Protein AF-A0A2V1DWA3-F1 (afdb_monomer_lite)

Foldseek 3Di:
DVVVVVVVVVVVVVVVVVVVVVVVVVCCVPPVLLVQVLVDDPVCSVVSVVVVVVVVVVCVVCVPVVLVVLLLVQLVVLLVLQPDPVVSVCCHDPNVVVPPPDVVLVPDDDPNNVSNVVSNVRSVVSSVVVVVVVVVVVVVVVVVDDDDPGRPDDPCPPDDDPPPPPPPPDPDD

InterPro domains:
  IPR036259 MFS transporter superfamily [SSF103473] (8-150)

Structure (mmCIF, N/CA/C/O backbone):
data_AF-A0A2V1DWA3-F1
#
_entry.id   AF-A0A2V1DWA3-F1
#
loop_
_atom_site.group_PDB
_atom_site.id
_atom_site.type_symbol
_atom_site.label_atom_id
_atom_site.label_alt_id
_atom_site.label_comp_id
_atom_site.label_asym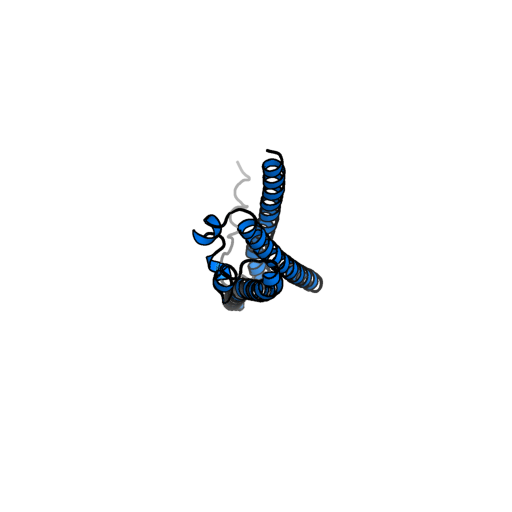_id
_atom_site.label_entity_id
_atom_site.label_seq_id
_atom_site.pdbx_PDB_ins_code
_atom_site.Cartn_x
_atom_site.Cartn_y
_atom_site.Cartn_z
_atom_site.occupancy
_atom_site.B_iso_or_equiv
_atom_site.auth_seq_id
_atom_site.auth_comp_id
_atom_site.auth_asym_id
_atom_site.auth_atom_id
_atom_site.pdbx_PDB_model_num
ATOM 1 N N . MET A 1 1 ? 13.046 21.096 -19.576 1.00 38.28 1 MET A N 1
ATOM 2 C CA . MET A 1 1 ? 12.394 22.026 -18.620 1.00 38.28 1 MET A CA 1
ATOM 3 C C . MET A 1 1 ? 10.897 21.744 -18.456 1.00 38.28 1 MET A C 1
ATOM 5 O O . MET A 1 1 ? 10.443 21.682 -17.324 1.00 38.28 1 MET A O 1
ATOM 9 N N . LEU A 1 2 ? 10.149 21.479 -19.537 1.00 31.80 2 LEU A N 1
ATOM 10 C CA . LEU A 1 2 ? 8.705 21.185 -19.482 1.00 31.80 2 LEU A CA 1
ATOM 11 C C . LEU A 1 2 ? 8.350 19.843 -18.807 1.00 31.80 2 LEU A C 1
ATOM 13 O O . LEU A 1 2 ? 7.407 19.799 -18.026 1.00 31.80 2 LEU A O 1
ATOM 17 N N . ALA A 1 3 ? 9.151 18.786 -18.996 1.00 37.31 3 ALA A N 1
ATOM 18 C CA . ALA A 1 3 ? 8.933 17.496 -18.324 1.00 37.31 3 ALA A CA 1
ATOM 19 C C . ALA A 1 3 ? 8.957 17.608 -16.784 1.00 37.31 3 ALA A C 1
ATOM 21 O O . ALA A 1 3 ? 8.073 17.086 -16.116 1.00 37.31 3 ALA A O 1
ATOM 22 N N . ARG A 1 4 ? 9.884 18.401 -16.217 1.00 44.19 4 ARG A N 1
ATOM 23 C CA . ARG A 1 4 ? 9.946 18.658 -14.762 1.00 44.19 4 ARG A CA 1
ATOM 24 C C . ARG A 1 4 ? 8.705 19.376 -14.222 1.00 44.19 4 ARG A C 1
ATOM 26 O O . ARG A 1 4 ? 8.357 19.199 -13.058 1.00 44.19 4 ARG A O 1
ATOM 33 N N . LEU A 1 5 ? 8.037 20.178 -15.051 1.00 45.91 5 LEU A N 1
ATOM 34 C CA . LEU A 1 5 ? 6.851 20.939 -14.657 1.00 45.91 5 LEU A CA 1
ATOM 35 C C . LEU A 1 5 ? 5.613 20.034 -14.550 1.00 45.91 5 LEU A C 1
ATOM 37 O O . LEU A 1 5 ? 4.841 20.175 -13.603 1.00 45.91 5 LEU A O 1
ATOM 41 N N . PHE A 1 6 ? 5.470 19.052 -15.447 1.00 50.47 6 PHE A N 1
ATOM 42 C CA . PHE A 1 6 ? 4.421 18.028 -15.361 1.00 50.47 6 PHE A CA 1
ATOM 43 C C . PHE A 1 6 ? 4.686 17.006 -14.246 1.00 50.47 6 PHE A C 1
ATOM 45 O O . PHE A 1 6 ? 3.755 16.643 -13.524 1.00 50.47 6 PHE A O 1
ATOM 52 N N . THR A 1 7 ? 5.945 16.609 -14.028 1.00 55.25 7 THR A N 1
ATOM 53 C CA . THR A 1 7 ? 6.327 15.721 -12.914 1.00 55.25 7 THR A CA 1
ATOM 54 C C . THR A 1 7 ? 5.999 16.346 -11.554 1.00 55.25 7 THR A C 1
ATOM 56 O O . THR A 1 7 ? 5.386 15.689 -10.718 1.00 55.25 7 THR A O 1
ATOM 59 N N . ASN A 1 8 ? 6.304 17.634 -11.347 1.00 59.50 8 ASN A N 1
ATOM 60 C CA . ASN A 1 8 ? 6.001 18.319 -10.083 1.00 59.50 8 ASN A CA 1
ATOM 61 C C . ASN A 1 8 ? 4.500 18.548 -9.855 1.00 59.50 8 ASN A C 1
ATOM 63 O O . ASN A 1 8 ? 4.025 18.397 -8.732 1.00 59.50 8 ASN A O 1
ATOM 67 N N . ARG A 1 9 ? 3.734 18.884 -10.904 1.00 61.16 9 ARG A N 1
ATOM 68 C CA . ARG A 1 9 ? 2.268 19.040 -10.808 1.00 61.16 9 ARG A CA 1
ATOM 69 C C . ARG A 1 9 ? 1.597 17.729 -10.394 1.00 61.16 9 ARG A C 1
ATOM 71 O O . ARG A 1 9 ? 0.749 17.733 -9.510 1.00 61.16 9 ARG A O 1
ATOM 78 N N . THR A 1 10 ? 2.008 16.619 -11.003 1.00 66.06 10 THR A N 1
ATOM 79 C CA . THR A 1 10 ? 1.446 15.289 -10.724 1.00 66.06 10 THR A CA 1
ATOM 80 C C . THR A 1 10 ? 1.842 14.799 -9.329 1.00 66.06 10 THR A C 1
ATOM 82 O O . THR A 1 10 ? 1.002 14.278 -8.599 1.00 66.06 10 THR A O 1
ATOM 85 N N . ALA A 1 11 ? 3.089 15.047 -8.912 1.00 70.12 11 ALA A N 1
ATOM 86 C CA . ALA A 1 11 ? 3.546 14.740 -7.558 1.00 70.12 11 ALA A CA 1
ATOM 87 C C . ALA A 1 11 ? 2.759 15.523 -6.494 1.00 70.12 11 ALA A C 1
ATOM 89 O O . ALA A 1 11 ? 2.308 14.935 -5.515 1.00 70.12 11 ALA A O 1
ATOM 90 N N . ALA A 1 12 ? 2.527 16.824 -6.707 1.00 77.25 12 ALA A N 1
ATOM 91 C CA . ALA A 1 12 ? 1.756 17.658 -5.784 1.00 77.25 12 ALA A CA 1
ATOM 92 C C . ALA A 1 12 ? 0.315 17.152 -5.595 1.00 77.25 12 ALA A C 1
ATOM 94 O O . ALA A 1 12 ? -0.173 17.098 -4.469 1.00 77.25 12 ALA A O 1
ATOM 95 N N . VAL A 1 13 ? -0.349 16.724 -6.675 1.00 80.75 13 VAL A N 1
ATOM 96 C CA . VAL A 1 13 ? -1.683 16.104 -6.589 1.00 80.75 13 VAL A CA 1
ATOM 97 C C . VAL A 1 13 ? -1.628 14.809 -5.776 1.00 80.75 13 VAL A C 1
ATOM 99 O O . VAL A 1 13 ? -2.473 14.605 -4.907 1.00 80.75 13 VAL A O 1
ATOM 102 N N . GLY A 1 14 ? -0.612 13.970 -5.995 1.00 77.31 14 GLY A N 1
ATOM 103 C CA . GLY A 1 14 ? -0.399 12.752 -5.209 1.00 77.31 14 GLY A CA 1
ATOM 104 C C . GLY A 1 14 ? -0.257 13.027 -3.709 1.00 77.31 14 GLY A C 1
ATOM 105 O O . GLY A 1 14 ? -0.919 12.375 -2.905 1.00 77.31 14 GLY A O 1
ATOM 106 N N . PHE A 1 15 ? 0.533 14.035 -3.328 1.00 83.75 15 PHE A N 1
ATOM 107 C CA . PHE A 1 15 ? 0.677 14.445 -1.927 1.00 83.75 15 PHE A CA 1
ATOM 108 C C . PHE A 1 15 ? -0.641 14.928 -1.315 1.00 83.75 15 PHE A C 1
ATOM 110 O O . PHE A 1 15 ? -0.983 14.532 -0.203 1.00 83.75 15 PHE A O 1
ATOM 117 N N . LEU A 1 16 ? -1.410 15.745 -2.038 1.00 86.44 16 LEU A N 1
ATOM 118 C CA . LEU A 1 16 ? -2.708 16.215 -1.550 1.00 86.44 16 LEU A CA 1
ATOM 119 C C . LEU A 1 16 ? -3.689 15.055 -1.345 1.00 86.44 16 LEU A C 1
ATOM 121 O O . LEU A 1 16 ? -4.365 15.003 -0.321 1.00 86.44 16 LEU A O 1
ATOM 125 N N . LEU A 1 17 ? -3.731 14.092 -2.269 1.00 84.56 17 LEU A N 1
ATOM 126 C CA . LEU A 1 17 ? -4.564 12.895 -2.125 1.00 84.56 17 LEU A CA 1
ATOM 127 C C . LEU A 1 17 ? -4.162 12.058 -0.901 1.00 84.56 17 LEU A C 1
ATOM 129 O O . LEU A 1 17 ? -5.036 11.567 -0.188 1.00 84.56 17 LEU A O 1
ATOM 133 N N . GLN A 1 18 ? -2.864 11.946 -0.602 1.00 86.19 18 GLN A N 1
ATOM 134 C CA . GLN A 1 18 ? -2.387 11.248 0.598 1.00 86.19 18 GLN A CA 1
ATOM 135 C C . GLN A 1 18 ? -2.855 11.917 1.896 1.00 86.19 18 GLN A C 1
ATOM 137 O O . GLN A 1 18 ? -3.170 11.209 2.851 1.00 86.19 18 GLN A O 1
ATOM 142 N N . ILE A 1 19 ? -2.967 13.250 1.934 1.00 89.88 19 ILE A N 1
ATOM 143 C CA . ILE A 1 19 ? -3.499 13.968 3.104 1.00 89.88 19 ILE A CA 1
ATOM 144 C C . ILE A 1 19 ? -4.953 13.561 3.368 1.00 89.88 19 ILE A C 1
ATOM 146 O O . ILE A 1 19 ? -5.296 13.235 4.502 1.00 89.88 19 ILE A O 1
ATOM 150 N N . PHE A 1 20 ? -5.800 13.516 2.335 1.00 88.25 20 PHE A N 1
ATOM 151 C CA . PHE A 1 20 ? -7.194 13.081 2.494 1.00 88.25 20 PHE A CA 1
ATOM 152 C C . PHE A 1 20 ? -7.297 11.638 2.995 1.00 88.25 20 PHE A C 1
ATOM 154 O O . PHE A 1 20 ? -8.089 11.353 3.893 1.00 88.25 20 PHE A O 1
ATOM 161 N N . VAL A 1 21 ? -6.462 10.742 2.462 1.00 85.81 21 VAL A N 1
ATOM 162 C CA . VAL A 1 21 ? -6.392 9.347 2.922 1.00 85.81 21 VAL A CA 1
ATOM 163 C C . VAL A 1 21 ? -5.961 9.275 4.390 1.00 85.81 21 VAL A C 1
ATOM 165 O O . VAL A 1 21 ? -6.578 8.552 5.171 1.00 85.81 21 VAL A O 1
ATOM 168 N N . ALA A 1 22 ? -4.949 10.048 4.791 1.00 88.88 22 ALA A N 1
ATOM 169 C CA . ALA A 1 22 ? -4.459 10.079 6.167 1.00 88.88 22 ALA A CA 1
ATOM 170 C C . ALA A 1 22 ? -5.517 10.603 7.150 1.00 88.88 22 ALA A C 1
ATOM 172 O O . ALA A 1 22 ? -5.704 10.019 8.216 1.00 88.88 22 ALA A O 1
ATOM 173 N N . ILE A 1 23 ? -6.245 11.659 6.776 1.00 91.69 23 ILE A N 1
ATOM 174 C CA . ILE A 1 23 ? -7.354 12.197 7.574 1.00 91.69 23 ILE A CA 1
ATOM 175 C C . ILE A 1 23 ? -8.444 11.133 7.753 1.00 91.69 23 ILE A C 1
ATOM 177 O O . ILE A 1 23 ? -8.866 10.871 8.879 1.00 91.69 23 ILE A O 1
ATOM 181 N N . GLY A 1 24 ? -8.865 10.478 6.665 1.00 86.12 24 GLY A N 1
ATOM 182 C CA . GLY A 1 24 ? -9.870 9.413 6.721 1.00 86.12 24 GLY A CA 1
ATOM 183 C C . GLY A 1 24 ? -9.445 8.253 7.623 1.00 86.12 24 GLY A C 1
ATOM 184 O O . GLY A 1 24 ? -10.215 7.806 8.472 1.00 86.12 24 GLY A O 1
ATOM 185 N N . LEU A 1 25 ? -8.191 7.811 7.504 1.00 87.12 25 LEU A N 1
ATOM 186 C CA . LEU A 1 25 ? -7.643 6.748 8.343 1.00 87.12 25 LEU A CA 1
ATOM 187 C C . LEU A 1 25 ? -7.556 7.158 9.823 1.00 87.12 25 LEU A C 1
ATOM 189 O O . LEU A 1 25 ? -7.851 6.346 10.699 1.00 87.12 25 LEU A O 1
ATOM 193 N N . GLY A 1 26 ? -7.204 8.415 10.110 1.00 88.19 26 GLY A N 1
ATOM 194 C CA . GLY A 1 26 ? -7.167 8.958 11.470 1.00 88.19 26 GLY A CA 1
ATOM 195 C C . GLY A 1 26 ? -8.534 8.921 12.157 1.00 88.19 26 GLY A C 1
ATOM 196 O O . GLY A 1 26 ? -8.638 8.484 13.306 1.00 88.19 26 GLY A O 1
ATOM 197 N N . PHE A 1 27 ? -9.598 9.295 11.440 1.00 88.00 27 PHE A N 1
ATOM 198 C CA . PHE A 1 27 ? -10.964 9.174 11.954 1.00 88.00 27 PHE A CA 1
ATOM 199 C C . PHE A 1 27 ? -11.369 7.717 12.180 1.00 88.00 27 PHE A C 1
ATOM 201 O O . PHE A 1 27 ? -11.918 7.395 13.231 1.00 88.00 27 PHE A O 1
ATOM 208 N N . LEU A 1 28 ? -11.065 6.817 11.242 1.00 85.25 28 LEU A N 1
ATOM 209 C CA . LEU A 1 28 ? -11.412 5.400 11.385 1.00 85.25 28 LEU A CA 1
ATOM 210 C C . LEU A 1 28 ? -10.747 4.767 12.614 1.00 85.25 28 LEU A C 1
ATOM 212 O O . LEU A 1 28 ? -11.417 4.127 13.418 1.00 85.25 28 LEU A O 1
ATOM 216 N N . ILE A 1 29 ? -9.445 4.984 12.811 1.00 84.81 29 ILE A N 1
ATOM 217 C CA . ILE A 1 29 ? -8.709 4.365 13.926 1.00 84.81 29 ILE A CA 1
ATOM 218 C C . ILE A 1 29 ? -9.226 4.849 15.290 1.00 84.81 29 ILE A C 1
ATOM 220 O O . ILE A 1 29 ? -9.242 4.078 16.248 1.00 84.81 29 ILE A O 1
ATOM 224 N N . THR A 1 30 ? -9.649 6.110 15.387 1.00 87.25 30 THR A N 1
ATOM 225 C CA . THR A 1 30 ? -10.056 6.725 16.661 1.00 87.25 30 THR A CA 1
ATOM 226 C C . THR A 1 30 ? -11.518 6.478 17.025 1.00 87.25 30 THR A C 1
ATOM 228 O O . THR A 1 30 ? -11.850 6.468 18.207 1.00 87.25 30 THR A O 1
ATOM 231 N N . THR A 1 31 ? -12.394 6.253 16.045 1.00 87.75 31 THR A N 1
ATOM 232 C CA . THR A 1 31 ? -13.849 6.165 16.273 1.00 87.75 31 THR A CA 1
ATOM 233 C C . THR A 1 31 ? -14.374 4.740 16.414 1.00 87.75 31 THR A C 1
ATOM 235 O O . THR A 1 31 ? -15.354 4.527 17.126 1.00 87.75 31 THR A O 1
ATOM 238 N N . VAL A 1 32 ? -13.722 3.752 15.792 1.00 87.00 32 VAL A N 1
ATOM 239 C CA . VAL A 1 32 ? -14.240 2.374 15.717 1.00 87.00 32 VAL A CA 1
ATOM 240 C C . VAL A 1 32 ? -14.315 1.707 17.089 1.00 87.00 32 VAL A C 1
ATOM 242 O O . VAL A 1 32 ? -15.342 1.124 17.429 1.00 87.00 32 VAL A O 1
ATOM 245 N N . LEU A 1 33 ? -13.260 1.806 17.902 1.00 88.12 33 LEU A N 1
ATOM 246 C CA . LEU A 1 33 ? -13.246 1.144 19.208 1.00 88.12 33 LEU A CA 1
ATOM 247 C C . LEU A 1 33 ? -14.296 1.729 20.177 1.00 88.12 33 LEU A C 1
ATOM 249 O O . LEU A 1 33 ? -15.079 0.939 20.709 1.00 88.12 33 LEU A O 1
ATOM 253 N N . PRO A 1 34 ? -14.401 3.063 20.360 1.00 85.94 34 PRO A N 1
ATOM 254 C CA . PRO A 1 34 ? -15.480 3.650 21.155 1.00 85.94 34 PRO A CA 1
ATOM 255 C C . PRO A 1 34 ? -16.878 3.303 20.629 1.00 85.94 34 PRO A C 1
ATOM 257 O O . PRO A 1 34 ? -17.780 3.042 21.421 1.00 85.94 34 PRO A O 1
ATOM 260 N N . ALA A 1 35 ? -17.065 3.256 19.305 1.00 84.75 35 ALA A N 1
ATOM 261 C CA . ALA A 1 35 ? -18.347 2.884 18.711 1.00 84.75 35 ALA A CA 1
ATOM 262 C C . ALA A 1 35 ? -18.745 1.445 19.076 1.00 84.75 35 ALA A C 1
ATOM 264 O O . ALA A 1 35 ? -19.860 1.227 19.551 1.00 84.75 35 ALA A O 1
ATOM 265 N N . ILE A 1 36 ? -17.819 0.486 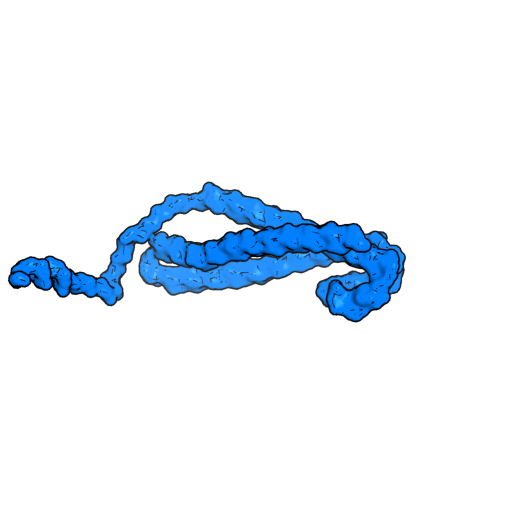18.945 1.00 85.56 36 ILE A N 1
ATOM 266 C CA . ILE A 1 36 ? -18.034 -0.911 19.351 1.00 85.56 36 ILE A CA 1
ATOM 267 C C . ILE A 1 36 ? -18.379 -0.976 20.844 1.00 85.56 36 ILE A C 1
ATOM 269 O O . ILE A 1 36 ? -19.414 -1.528 21.218 1.00 85.56 36 ILE A O 1
ATOM 273 N N . GLN A 1 37 ? -17.550 -0.360 21.690 1.00 86.88 37 GLN A N 1
ATOM 274 C CA . GLN A 1 37 ? -17.699 -0.391 23.148 1.00 86.88 37 GLN A CA 1
ATOM 275 C C . GLN A 1 37 ? -19.000 0.257 23.631 1.00 86.88 37 GLN A C 1
ATOM 277 O O . GLN A 1 37 ? -19.588 -0.226 24.592 1.00 86.88 37 GLN A O 1
ATOM 282 N N . SER A 1 38 ? -19.507 1.283 22.937 1.00 84.62 38 SER A N 1
ATOM 283 C CA . SER A 1 38 ? -20.774 1.938 23.297 1.00 84.62 38 SER A CA 1
ATOM 284 C C . SER A 1 38 ? -21.989 1.004 23.246 1.00 84.62 38 SER A C 1
ATOM 286 O O . SER A 1 38 ? -22.981 1.235 23.935 1.00 84.62 38 SER A O 1
ATOM 288 N N . SER A 1 39 ? -21.914 -0.060 22.442 1.00 81.25 39 SER A N 1
ATOM 289 C CA . SER A 1 39 ? -23.000 -1.026 22.249 1.00 81.25 39 SER A CA 1
ATOM 290 C C . SER A 1 39 ? -22.914 -2.253 23.165 1.00 81.25 39 SER A C 1
ATOM 292 O O . SER A 1 39 ? -23.808 -3.098 23.135 1.00 81.25 39 SER A O 1
ATOM 294 N N . LEU A 1 40 ? -21.862 -2.354 23.983 1.00 81.62 40 LEU A N 1
ATOM 295 C CA . LEU A 1 40 ? -21.551 -3.524 24.806 1.00 81.62 40 LEU A CA 1
ATOM 296 C C . LEU A 1 40 ? -21.694 -3.221 26.312 1.00 81.62 40 LEU A C 1
ATOM 298 O O . LEU A 1 40 ? -21.627 -2.062 26.729 1.00 81.62 40 LEU A O 1
ATOM 302 N N . PRO A 1 41 ? -21.911 -4.244 27.157 1.00 82.94 41 PRO A N 1
ATOM 303 C CA . PRO A 1 41 ? -21.762 -4.125 28.607 1.00 82.94 41 PRO A CA 1
ATOM 304 C C . PRO A 1 41 ? -20.305 -3.853 29.014 1.00 82.94 41 PRO A C 1
ATOM 306 O O . PRO A 1 41 ? -19.372 -4.238 28.310 1.00 82.94 41 PRO A O 1
ATOM 309 N N . GLU A 1 42 ? -20.098 -3.254 30.192 1.00 82.31 42 GLU A N 1
ATOM 310 C CA . GLU A 1 42 ? -18.752 -2.950 30.710 1.00 82.31 42 GLU A CA 1
ATOM 311 C C . GLU A 1 42 ? -17.889 -4.210 30.914 1.00 82.31 42 GLU A C 1
ATOM 313 O O . GLU A 1 42 ? -16.672 -4.163 30.724 1.00 82.31 42 GLU A O 1
ATOM 318 N N . SER A 1 43 ? -18.515 -5.363 31.189 1.00 86.44 43 SER A N 1
ATOM 319 C CA . SER A 1 43 ? -17.841 -6.669 31.281 1.00 86.44 43 SER A CA 1
ATOM 320 C C . SER A 1 43 ? -17.088 -7.059 30.006 1.00 86.44 43 SER A C 1
ATOM 322 O O . SER A 1 43 ? -16.092 -7.780 30.066 1.00 86.44 43 SER A O 1
ATOM 324 N N . ASP A 1 44 ? -17.530 -6.555 28.851 1.00 88.50 44 ASP A N 1
ATOM 325 C CA . ASP A 1 44 ? -17.064 -6.996 27.535 1.00 88.50 44 ASP A CA 1
ATOM 326 C C . ASP A 1 44 ? -16.061 -6.006 26.915 1.00 88.50 44 ASP A C 1
ATOM 328 O O . ASP A 1 44 ? -15.602 -6.178 25.780 1.00 88.50 44 ASP A O 1
ATOM 332 N N . VAL A 1 45 ? -15.656 -4.971 27.658 1.00 88.62 45 VAL A N 1
ATOM 333 C CA . VAL A 1 45 ? -14.695 -3.947 27.207 1.00 88.62 45 VAL A CA 1
ATOM 334 C C . VAL A 1 45 ? -13.321 -4.555 26.908 1.00 88.62 45 VAL A C 1
ATOM 336 O O . VAL A 1 45 ? -12.703 -4.236 25.887 1.00 88.62 45 VAL A O 1
ATOM 339 N N . ALA A 1 46 ? -12.843 -5.474 27.751 1.00 90.56 46 ALA A N 1
ATOM 340 C CA . ALA A 1 46 ? -11.557 -6.142 27.537 1.00 90.56 46 ALA A CA 1
ATOM 341 C C . ALA A 1 46 ? -11.589 -7.047 26.292 1.00 90.56 46 ALA A C 1
ATOM 343 O O . ALA A 1 46 ? -10.678 -7.008 25.460 1.00 90.56 46 ALA A O 1
ATOM 344 N N . PHE A 1 47 ? -12.670 -7.815 26.127 1.00 91.56 47 PHE A N 1
ATOM 345 C CA . PHE A 1 47 ? -12.854 -8.712 24.988 1.00 91.56 47 PHE A CA 1
ATOM 346 C C . PHE A 1 47 ? -12.989 -7.944 23.665 1.00 91.56 47 PHE A C 1
ATOM 348 O O . PHE A 1 47 ? -12.359 -8.297 22.663 1.00 91.56 47 PHE A O 1
ATOM 355 N N . SER A 1 48 ? -13.762 -6.857 23.664 1.00 90.69 48 SER A N 1
ATOM 356 C CA . SER A 1 48 ? -13.969 -6.005 22.487 1.00 90.69 48 SER A CA 1
ATOM 357 C C . SER A 1 48 ? -12.691 -5.279 22.067 1.00 90.69 48 SER A C 1
ATOM 359 O O . SER A 1 48 ? -12.357 -5.259 20.881 1.00 90.69 48 SER A O 1
ATOM 361 N N . THR A 1 49 ? -11.903 -4.794 23.031 1.00 92.06 49 THR A N 1
ATOM 362 C CA . THR A 1 49 ? -10.571 -4.223 22.773 1.00 92.06 49 THR A CA 1
ATOM 363 C C . THR A 1 49 ? -9.625 -5.253 22.161 1.00 92.06 49 THR A C 1
ATOM 365 O O . THR A 1 49 ? -8.976 -4.972 21.150 1.00 92.06 49 THR A O 1
ATOM 368 N N . GLY A 1 50 ? -9.561 -6.457 22.739 1.00 94.06 50 GLY A N 1
ATOM 369 C CA . GLY A 1 50 ? -8.720 -7.544 22.233 1.00 94.06 50 GLY A CA 1
ATOM 370 C C . GLY A 1 50 ? -9.101 -7.961 20.812 1.00 94.06 50 GLY A C 1
ATOM 371 O O . GLY A 1 50 ? -8.238 -8.059 19.938 1.00 94.06 50 GLY A O 1
ATOM 372 N N . THR A 1 51 ? -10.401 -8.114 20.551 1.00 93.25 51 THR A N 1
ATOM 373 C CA . THR A 1 51 ? -10.937 -8.455 19.224 1.00 93.25 51 THR A CA 1
ATOM 374 C C . THR A 1 51 ? -10.620 -7.370 18.198 1.00 93.25 51 THR A C 1
ATOM 376 O O . THR A 1 51 ? -10.133 -7.673 17.108 1.00 93.25 51 THR A O 1
ATOM 379 N N . HIS A 1 52 ? -10.816 -6.097 18.548 1.00 90.62 52 HIS A N 1
ATOM 380 C CA . HIS A 1 52 ? -10.462 -4.974 17.682 1.00 90.62 52 HIS A CA 1
ATOM 381 C C . HIS A 1 52 ? -8.957 -4.950 17.365 1.00 90.62 52 HIS A C 1
ATOM 383 O O . HIS A 1 52 ? -8.565 -4.803 16.206 1.00 90.62 52 HIS A O 1
ATOM 389 N N . ALA A 1 53 ? -8.095 -5.152 18.367 1.00 92.75 53 ALA A N 1
ATOM 390 C CA . ALA A 1 53 ? -6.648 -5.202 18.170 1.00 92.75 53 ALA A CA 1
ATOM 391 C C . ALA A 1 53 ? -6.217 -6.371 17.266 1.00 92.75 53 ALA A C 1
ATOM 393 O O . ALA A 1 53 ? -5.351 -6.189 16.401 1.00 92.75 53 ALA A O 1
ATOM 394 N N . PHE A 1 54 ? -6.839 -7.541 17.431 1.00 94.25 54 PHE A N 1
ATOM 395 C CA . PHE A 1 54 ? -6.624 -8.705 16.574 1.00 94.25 54 PHE A CA 1
ATOM 396 C C . PHE A 1 54 ? -7.037 -8.422 15.125 1.00 94.25 54 PHE A C 1
ATOM 398 O O . PHE A 1 54 ? -6.212 -8.565 14.222 1.00 94.25 54 PHE A O 1
ATOM 405 N N . LEU A 1 55 ? -8.269 -7.951 14.900 1.00 92.00 55 LEU A N 1
ATOM 406 C CA . LEU A 1 55 ? -8.793 -7.642 13.563 1.00 92.00 55 LEU A CA 1
ATOM 407 C C . LEU A 1 55 ? -7.953 -6.581 12.851 1.00 92.00 55 LEU A C 1
ATOM 409 O O . LEU A 1 55 ? -7.628 -6.733 11.675 1.00 92.00 55 LEU A O 1
ATOM 413 N N . ARG A 1 56 ? -7.535 -5.538 13.572 1.00 88.75 56 ARG A N 1
ATOM 414 C CA . ARG A 1 56 ? -6.632 -4.511 13.045 1.00 88.75 56 ARG A CA 1
ATOM 415 C C . ARG A 1 56 ? -5.301 -5.117 12.595 1.00 88.75 56 ARG A C 1
ATOM 417 O O . ARG A 1 56 ? -4.827 -4.816 11.503 1.00 88.75 56 ARG A O 1
ATOM 424 N N . SER A 1 57 ? -4.705 -5.981 13.416 1.00 92.69 57 SER A N 1
ATOM 425 C CA . SER A 1 57 ? -3.431 -6.642 13.096 1.00 92.69 57 SER A CA 1
ATOM 426 C C . SER A 1 57 ? -3.566 -7.574 11.890 1.00 92.69 57 SER A C 1
ATOM 428 O O . SER A 1 57 ? -2.723 -7.559 10.996 1.00 92.69 57 SER A O 1
ATOM 430 N N . TYR A 1 58 ? -4.667 -8.321 11.814 1.00 93.25 58 TYR A N 1
ATOM 431 C CA . TYR A 1 58 ? -5.004 -9.152 10.662 1.00 93.25 58 TYR A CA 1
ATOM 432 C C . TYR A 1 58 ? -5.161 -8.317 9.382 1.00 93.25 58 TYR A C 1
ATOM 434 O O . TYR A 1 58 ? -4.617 -8.671 8.336 1.00 93.25 58 TYR A O 1
ATOM 442 N N . GLY A 1 59 ? -5.826 -7.163 9.481 1.00 90.81 59 GLY A N 1
ATOM 443 C CA . GLY A 1 59 ? -5.952 -6.199 8.390 1.00 90.81 59 GLY A CA 1
ATOM 444 C C . GLY A 1 59 ? -4.601 -5.706 7.868 1.00 90.81 59 GLY A C 1
ATOM 445 O O . GLY A 1 59 ? -4.416 -5.636 6.657 1.00 90.81 59 GLY A O 1
ATOM 446 N N . PHE A 1 60 ? -3.624 -5.440 8.743 1.00 89.62 60 PHE A N 1
ATOM 447 C CA . PHE A 1 60 ? -2.273 -5.054 8.313 1.00 89.62 60 PHE A CA 1
ATOM 448 C C . PHE A 1 60 ? -1.545 -6.160 7.545 1.00 89.62 60 PHE A C 1
ATOM 450 O O . PHE A 1 60 ? -0.890 -5.869 6.544 1.00 89.62 60 PHE A O 1
ATOM 457 N N . ILE A 1 61 ? -1.680 -7.417 7.979 1.00 93.69 61 ILE A N 1
ATOM 458 C CA . ILE A 1 61 ? -1.066 -8.564 7.295 1.00 93.69 61 ILE A CA 1
ATOM 459 C C . ILE A 1 61 ? -1.575 -8.632 5.852 1.00 93.69 61 ILE A C 1
ATOM 461 O O . ILE A 1 61 ? -0.786 -8.626 4.906 1.00 93.69 61 ILE A O 1
ATOM 465 N N . TRP A 1 62 ? -2.894 -8.617 5.665 1.00 91.94 62 TRP A N 1
ATOM 466 C CA . TRP A 1 62 ? -3.484 -8.681 4.326 1.00 91.94 62 TRP A CA 1
ATOM 467 C C . TRP A 1 62 ? -3.299 -7.399 3.519 1.00 91.94 62 TRP A C 1
ATOM 469 O O . TRP A 1 62 ? -3.111 -7.470 2.304 1.00 91.94 62 TRP A O 1
ATOM 479 N N . GLY A 1 63 ? -3.262 -6.248 4.189 1.00 90.25 63 GLY A N 1
ATOM 480 C CA . GLY A 1 63 ? -2.968 -4.952 3.585 1.00 90.25 63 GLY A CA 1
ATOM 481 C C . GLY A 1 63 ? -1.579 -4.884 2.951 1.00 90.25 63 GLY A C 1
ATOM 482 O O . GLY A 1 63 ? -1.391 -4.130 2.004 1.00 90.25 63 GLY A O 1
ATOM 483 N N . PHE A 1 64 ? -0.625 -5.699 3.408 1.00 89.44 64 PHE A N 1
ATOM 484 C CA . PHE A 1 64 ? 0.670 -5.861 2.747 1.00 89.44 64 PHE A CA 1
ATOM 485 C C . PHE A 1 64 ? 0.668 -6.997 1.715 1.00 89.44 64 PHE A C 1
ATOM 487 O O . PHE A 1 64 ? 1.160 -6.824 0.598 1.00 89.44 64 PHE A O 1
ATOM 494 N N . LEU A 1 65 ? 0.109 -8.159 2.068 1.00 92.19 65 LEU A N 1
ATOM 495 C CA . LEU A 1 65 ? 0.180 -9.355 1.224 1.00 92.19 65 LEU A CA 1
ATOM 496 C C . LEU A 1 65 ? -0.575 -9.207 -0.101 1.00 92.19 65 LEU A C 1
ATOM 498 O O . LEU A 1 65 ? -0.070 -9.645 -1.133 1.00 92.19 65 LEU A O 1
ATOM 502 N N . ILE A 1 66 ? -1.757 -8.584 -0.100 1.00 92.75 66 ILE A N 1
ATOM 503 C CA . ILE A 1 66 ? -2.582 -8.452 -1.310 1.00 92.75 66 ILE A CA 1
ATOM 504 C C . ILE A 1 66 ? -1.902 -7.551 -2.354 1.00 92.75 66 ILE A C 1
ATOM 506 O O . ILE A 1 66 ? -1.716 -8.015 -3.483 1.00 92.75 66 ILE A O 1
ATOM 510 N N . PRO A 1 67 ? -1.461 -6.316 -2.026 1.00 90.75 67 PRO A N 1
ATOM 511 C CA . PRO A 1 67 ? -0.664 -5.508 -2.948 1.00 90.75 67 PRO A CA 1
ATOM 512 C C . PRO A 1 67 ? 0.580 -6.231 -3.457 1.00 90.75 67 PRO A C 1
ATOM 514 O O . PRO A 1 67 ? 0.908 -6.118 -4.637 1.00 90.75 67 PRO A O 1
ATOM 517 N N . ASN A 1 68 ? 1.239 -6.999 -2.583 1.00 89.12 68 ASN A N 1
ATOM 518 C CA . ASN A 1 68 ? 2.429 -7.762 -2.932 1.00 89.12 68 ASN A CA 1
ATOM 519 C C . ASN A 1 68 ? 2.156 -8.821 -4.007 1.00 89.12 68 ASN A C 1
ATOM 521 O O . ASN A 1 68 ? 2.851 -8.907 -5.024 1.00 89.12 68 ASN A O 1
ATOM 525 N N . LEU A 1 69 ? 1.084 -9.586 -3.825 1.00 91.00 69 LEU A N 1
ATOM 526 C CA . LEU A 1 69 ? 0.653 -10.582 -4.794 1.00 91.00 69 LEU A CA 1
ATOM 527 C C . LEU A 1 69 ? 0.258 -9.942 -6.131 1.00 91.00 69 LEU A C 1
ATOM 529 O O . LEU A 1 69 ?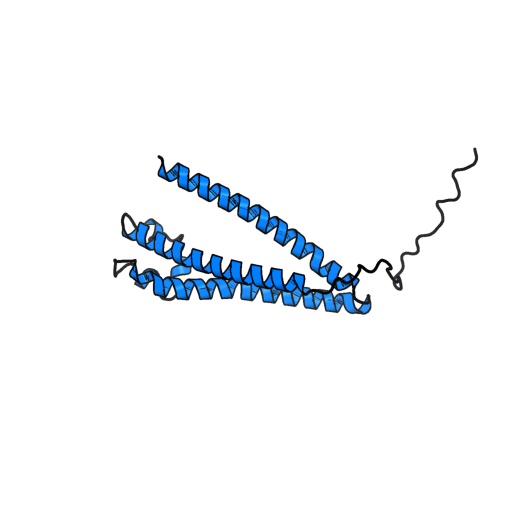 0.736 -10.381 -7.178 1.00 91.00 69 LEU A O 1
ATOM 533 N N . ILE A 1 70 ? -0.563 -8.883 -6.096 1.00 91.31 70 ILE A N 1
ATOM 534 C CA . ILE A 1 70 ? -0.997 -8.157 -7.301 1.00 91.31 70 ILE A CA 1
ATOM 535 C C . ILE A 1 70 ? 0.225 -7.681 -8.085 1.00 91.31 70 ILE A C 1
ATOM 537 O O . ILE A 1 70 ? 0.321 -7.916 -9.287 1.00 91.31 70 ILE A O 1
ATOM 541 N N . PHE A 1 71 ? 1.184 -7.052 -7.418 1.00 89.44 71 PHE A N 1
ATOM 542 C CA . PHE A 1 71 ? 2.380 -6.535 -8.066 1.00 89.44 71 PHE A CA 1
ATOM 543 C C . PHE A 1 71 ? 3.223 -7.619 -8.742 1.00 89.44 71 PHE A C 1
ATOM 545 O O . PHE A 1 71 ? 3.602 -7.445 -9.897 1.00 89.44 71 PHE A O 1
ATOM 552 N N . ASN A 1 72 ? 3.505 -8.735 -8.059 1.00 87.69 72 ASN A N 1
ATOM 553 C CA . ASN A 1 72 ? 4.346 -9.800 -8.620 1.00 87.69 72 ASN A CA 1
ATOM 554 C C . ASN A 1 72 ? 3.714 -10.465 -9.846 1.00 87.69 72 ASN A C 1
ATOM 556 O O . ASN A 1 72 ? 4.418 -10.747 -10.820 1.00 87.69 72 ASN A O 1
ATOM 560 N N . ILE A 1 73 ? 2.397 -10.696 -9.807 1.00 88.88 73 ILE A N 1
ATOM 561 C CA . ILE A 1 73 ? 1.652 -11.231 -10.954 1.00 88.88 73 ILE A CA 1
ATOM 562 C C . ILE A 1 73 ? 1.783 -10.260 -12.133 1.00 88.88 73 ILE A C 1
ATOM 564 O O . ILE A 1 73 ? 2.244 -10.640 -13.207 1.00 88.88 73 ILE A O 1
ATOM 568 N N . ASN A 1 74 ? 1.489 -8.977 -11.903 1.00 89.19 74 ASN A N 1
ATOM 569 C CA . ASN A 1 74 ? 1.499 -7.971 -12.963 1.00 89.19 74 ASN A CA 1
ATOM 570 C C . ASN A 1 74 ? 2.901 -7.687 -13.518 1.00 89.19 74 ASN A C 1
ATOM 572 O O . ASN A 1 74 ? 3.050 -7.520 -14.725 1.00 89.19 74 ASN A O 1
ATOM 576 N N . ILE A 1 75 ? 3.946 -7.660 -12.686 1.00 86.75 75 ILE A N 1
ATOM 577 C CA . ILE A 1 75 ? 5.323 -7.491 -13.175 1.00 86.75 75 ILE A CA 1
ATOM 578 C C . ILE A 1 75 ? 5.723 -8.634 -14.098 1.00 86.75 75 ILE A C 1
ATOM 580 O O . ILE A 1 75 ? 6.373 -8.389 -15.113 1.00 86.75 75 ILE A O 1
ATOM 584 N N . SER A 1 76 ? 5.328 -9.863 -13.770 1.00 84.88 76 SER A N 1
ATOM 585 C CA . SER A 1 76 ? 5.632 -11.025 -14.604 1.00 84.88 76 SER A CA 1
ATOM 586 C C . SER A 1 76 ? 4.964 -10.909 -15.979 1.00 84.88 76 SER A C 1
ATOM 588 O O . SER A 1 76 ? 5.603 -11.179 -16.997 1.00 84.88 76 SER A O 1
ATOM 590 N N . ASP A 1 77 ? 3.724 -10.416 -16.025 1.00 86.62 77 ASP A N 1
ATOM 591 C CA . ASP A 1 77 ? 2.967 -10.235 -17.269 1.00 86.62 77 ASP A CA 1
ATOM 592 C C . ASP A 1 77 ? 3.468 -9.057 -18.121 1.00 86.62 77 ASP A C 1
ATOM 594 O O . ASP A 1 77 ? 3.593 -9.175 -19.347 1.00 86.62 77 ASP A O 1
ATOM 598 N N . ILE A 1 78 ? 3.792 -7.928 -17.482 1.00 85.62 78 ILE A N 1
ATOM 599 C CA . ILE A 1 78 ? 4.216 -6.682 -18.140 1.00 85.62 78 ILE A CA 1
ATOM 600 C C . ILE A 1 78 ? 5.695 -6.743 -18.566 1.00 85.62 78 ILE A C 1
ATOM 602 O O . ILE A 1 78 ? 6.102 -6.000 -19.456 1.00 85.62 78 ILE A O 1
ATOM 606 N N . MET A 1 79 ? 6.498 -7.679 -18.039 1.00 86.31 79 MET A N 1
ATOM 607 C CA . MET A 1 79 ? 7.932 -7.850 -18.353 1.00 86.31 79 MET A CA 1
ATOM 608 C C . MET A 1 79 ? 8.255 -7.912 -19.856 1.00 86.31 79 MET A C 1
ATOM 610 O O . MET A 1 79 ? 9.368 -7.593 -20.276 1.00 86.31 79 MET A O 1
ATOM 614 N N . LYS A 1 80 ? 7.277 -8.290 -20.686 1.00 84.69 80 LYS A N 1
ATOM 615 C CA . LYS A 1 80 ? 7.387 -8.338 -22.151 1.00 84.69 80 LYS A CA 1
ATOM 616 C C . LYS A 1 80 ? 7.820 -7.002 -22.773 1.00 84.69 80 LYS A C 1
ATOM 618 O O . LYS A 1 80 ? 8.401 -7.028 -23.854 1.00 84.69 80 LYS A O 1
ATOM 623 N N . ILE A 1 81 ? 7.576 -5.869 -22.104 1.00 84.62 81 ILE A N 1
ATOM 624 C CA . ILE A 1 81 ? 7.982 -4.538 -22.585 1.00 84.62 81 ILE A CA 1
ATOM 625 C C . ILE A 1 81 ? 9.490 -4.285 -22.477 1.00 84.62 81 ILE A C 1
ATOM 627 O O . ILE A 1 81 ? 10.017 -3.456 -23.211 1.00 84.62 81 ILE A O 1
ATOM 631 N N . VAL A 1 82 ? 10.185 -4.980 -21.571 1.00 85.12 82 VAL A N 1
ATOM 632 C CA . VAL A 1 82 ? 11.632 -4.830 -21.386 1.00 85.12 82 VAL A CA 1
ATOM 633 C C . VAL A 1 82 ? 12.314 -5.620 -22.490 1.00 85.12 82 VAL A C 1
ATOM 635 O O . VAL A 1 82 ? 12.227 -6.843 -22.501 1.00 85.12 82 VAL A O 1
ATOM 638 N N . GLY A 1 83 ? 12.968 -4.964 -23.443 1.00 81.56 83 GLY A N 1
ATOM 639 C CA . GLY A 1 83 ? 13.606 -5.637 -24.582 1.00 81.56 83 GLY A CA 1
ATOM 640 C C . GLY A 1 83 ? 14.892 -6.375 -24.205 1.00 81.56 83 GLY A C 1
ATOM 641 O O . GLY A 1 83 ? 15.188 -7.433 -24.760 1.00 81.56 83 GLY A O 1
ATOM 642 N N . ASN A 1 84 ? 15.630 -5.840 -23.232 1.00 83.62 84 ASN A N 1
ATOM 643 C CA . ASN A 1 84 ? 16.953 -6.321 -22.856 1.00 83.62 84 ASN A CA 1
ATOM 644 C C . ASN A 1 84 ? 16.894 -7.635 -22.051 1.00 83.62 84 ASN A C 1
ATOM 646 O O . ASN A 1 84 ? 16.378 -7.690 -20.930 1.00 83.62 84 ASN A O 1
ATOM 650 N N . ALA A 1 85 ? 17.459 -8.703 -22.621 1.00 82.81 85 ALA A N 1
ATOM 651 C CA . ALA A 1 85 ? 17.477 -10.037 -22.026 1.00 82.81 85 ALA A CA 1
ATOM 652 C C . ALA A 1 85 ? 18.331 -10.138 -20.748 1.00 82.81 85 ALA A C 1
ATOM 654 O O . ALA A 1 85 ? 18.077 -11.025 -19.935 1.00 82.81 85 ALA A O 1
ATOM 655 N N . GLU A 1 86 ? 19.288 -9.231 -20.530 1.00 82.88 86 GLU A N 1
ATOM 656 C CA . GLU A 1 86 ? 20.121 -9.197 -19.317 1.00 82.88 86 GLU A CA 1
ATOM 657 C C . GLU A 1 86 ? 19.423 -8.491 -18.143 1.00 82.88 86 GLU A C 1
ATOM 659 O O . GLU A 1 86 ? 19.685 -8.793 -16.977 1.00 82.88 86 GLU A O 1
ATOM 664 N N . VAL A 1 87 ? 18.488 -7.583 -18.440 1.00 83.19 87 VAL A N 1
ATOM 665 C CA . VAL A 1 87 ? 17.731 -6.804 -17.444 1.00 83.19 87 VAL A CA 1
ATOM 666 C C . VAL A 1 87 ? 16.569 -7.616 -16.868 1.00 83.19 87 VAL A C 1
ATOM 668 O O . VAL A 1 87 ? 16.335 -7.594 -15.661 1.00 83.19 87 VAL A O 1
ATOM 671 N N . ARG A 1 88 ? 15.868 -8.396 -17.700 1.00 83.06 88 ARG A N 1
ATOM 672 C CA . ARG A 1 88 ? 14.724 -9.232 -17.281 1.00 83.06 88 ARG A CA 1
ATOM 673 C C . ARG A 1 88 ? 15.000 -10.131 -16.059 1.00 83.06 88 ARG A C 1
ATOM 675 O O . ARG A 1 88 ? 14.221 -10.061 -15.106 1.00 83.06 88 ARG A O 1
ATOM 682 N N . PRO A 1 89 ? 16.070 -10.953 -16.015 1.00 83.44 89 PRO A N 1
ATOM 683 C CA . PRO A 1 89 ? 16.320 -11.846 -14.881 1.00 83.44 89 PRO A CA 1
ATOM 684 C C . PRO A 1 89 ? 16.712 -11.107 -13.595 1.00 83.44 89 PRO A C 1
ATOM 686 O O . PRO A 1 89 ? 16.576 -11.675 -12.517 1.00 83.44 89 PRO A O 1
ATOM 689 N N . ARG A 1 90 ? 17.167 -9.847 -13.684 1.00 80.88 90 ARG A N 1
ATOM 690 C CA . ARG A 1 90 ? 17.479 -9.001 -12.516 1.00 80.88 90 ARG A CA 1
ATOM 691 C C . ARG A 1 90 ? 16.222 -8.473 -11.818 1.00 80.88 90 ARG A C 1
ATOM 693 O O . ARG A 1 90 ? 16.304 -8.061 -10.666 1.00 80.88 90 ARG A O 1
ATOM 700 N N . ILE A 1 91 ? 15.087 -8.454 -12.519 1.00 80.00 91 ILE A N 1
ATOM 701 C CA . ILE A 1 91 ? 13.810 -7.920 -12.025 1.00 80.00 91 ILE A CA 1
ATOM 702 C C . ILE A 1 91 ? 12.828 -9.058 -11.701 1.00 80.00 91 ILE A C 1
ATOM 704 O O . ILE A 1 91 ? 12.076 -8.966 -10.735 1.00 80.00 91 ILE A O 1
ATOM 708 N N . LEU A 1 92 ? 12.837 -10.152 -12.465 1.00 77.50 92 LEU A N 1
ATOM 709 C CA . LEU A 1 92 ? 11.980 -11.318 -12.219 1.00 77.50 92 LEU A CA 1
ATOM 710 C C . LEU A 1 92 ? 12.345 -12.080 -10.926 1.00 77.50 92 LEU A C 1
ATOM 712 O O . LEU A 1 92 ? 13.348 -11.809 -10.270 1.00 77.50 92 LEU A O 1
ATOM 716 N N . ASN A 1 93 ? 11.514 -13.065 -10.568 1.00 69.75 93 ASN A N 1
ATOM 717 C CA . ASN A 1 93 ? 11.735 -13.997 -9.450 1.00 69.75 93 ASN A CA 1
ATOM 718 C C . ASN A 1 93 ? 11.829 -13.331 -8.065 1.00 69.75 93 ASN A C 1
ATOM 720 O O . ASN A 1 93 ? 12.632 -13.726 -7.225 1.00 69.75 93 ASN A O 1
ATOM 724 N N . GLY A 1 94 ? 11.005 -12.309 -7.817 1.00 67.56 94 GLY A N 1
ATOM 725 C CA . GLY A 1 94 ? 10.915 -11.646 -6.510 1.00 67.56 94 GLY A CA 1
ATOM 726 C C . GLY A 1 94 ? 11.987 -10.581 -6.254 1.00 67.56 94 GLY A C 1
ATOM 727 O O . GLY A 1 94 ? 11.905 -9.873 -5.252 1.00 67.56 94 GLY A O 1
ATOM 728 N N . ALA A 1 95 ? 12.942 -10.393 -7.172 1.00 74.44 95 ALA A N 1
ATOM 729 C CA . ALA A 1 95 ? 13.916 -9.306 -7.090 1.00 74.44 95 ALA A CA 1
ATOM 730 C C . ALA A 1 95 ? 13.281 -7.929 -7.352 1.00 74.44 95 ALA A C 1
ATOM 732 O O . ALA A 1 95 ? 13.791 -6.919 -6.875 1.00 74.44 95 ALA A O 1
ATOM 733 N N . ALA A 1 96 ? 12.138 -7.872 -8.044 1.00 76.50 96 ALA A N 1
ATOM 734 C CA . ALA A 1 96 ? 11.487 -6.624 -8.432 1.00 76.50 96 ALA A CA 1
ATOM 735 C C . ALA A 1 96 ? 11.224 -5.656 -7.273 1.00 76.50 96 ALA A C 1
ATOM 737 O O . ALA A 1 96 ? 11.238 -4.451 -7.496 1.00 76.50 96 ALA A O 1
ATOM 738 N N . TYR A 1 97 ? 10.999 -6.147 -6.054 1.00 73.19 97 TYR A N 1
ATOM 739 C CA . TYR A 1 97 ? 10.767 -5.293 -4.889 1.00 73.19 97 TYR A CA 1
ATOM 740 C C . TYR A 1 97 ? 12.011 -4.551 -4.402 1.00 73.19 97 TYR A C 1
ATOM 742 O O . TYR A 1 97 ? 11.888 -3.464 -3.841 1.00 73.19 97 TYR A O 1
ATOM 750 N N . SER A 1 98 ? 13.201 -5.117 -4.608 1.00 76.12 98 SER A N 1
ATOM 751 C CA . SER A 1 98 ? 14.460 -4.553 -4.111 1.00 76.12 98 SER A CA 1
ATOM 752 C C . SER A 1 98 ? 15.170 -3.654 -5.123 1.00 76.12 98 SER A C 1
ATOM 754 O O . SER A 1 98 ? 16.094 -2.938 -4.747 1.00 76.12 98 SER A O 1
ATOM 756 N N . GLN A 1 99 ? 14.744 -3.654 -6.390 1.00 75.75 99 GLN A N 1
ATOM 757 C CA . GLN A 1 99 ? 15.412 -2.902 -7.456 1.00 75.75 99 GLN A CA 1
ATOM 758 C C . GLN A 1 99 ? 15.011 -1.423 -7.655 1.00 75.75 99 GLN A C 1
ATOM 760 O O . GLN A 1 99 ? 15.866 -0.691 -8.136 1.00 75.75 99 GLN A O 1
ATOM 765 N N . PRO A 1 100 ? 13.813 -0.906 -7.306 1.00 67.56 100 PRO A N 1
ATOM 766 C CA . PRO A 1 100 ? 13.416 0.464 -7.675 1.00 67.56 100 PRO A CA 1
ATOM 767 C C . PRO A 1 100 ? 14.338 1.574 -7.150 1.00 67.56 100 PRO A C 1
ATOM 769 O O . PRO A 1 100 ? 14.418 2.637 -7.752 1.00 67.56 100 PRO A O 1
ATOM 772 N N . ASN A 1 101 ? 15.037 1.310 -6.042 1.00 68.06 101 ASN A N 1
ATOM 773 C CA . ASN A 1 101 ? 15.999 2.221 -5.415 1.00 68.06 101 ASN A CA 1
ATOM 774 C C . ASN A 1 101 ? 17.422 1.636 -5.395 1.00 68.06 101 ASN A C 1
ATOM 776 O O . ASN A 1 101 ? 18.254 2.060 -4.593 1.00 68.06 101 ASN A O 1
ATOM 780 N N . SER A 1 102 ? 17.697 0.608 -6.201 1.00 78.12 102 SER A N 1
ATOM 781 C CA . SER A 1 102 ? 19.021 -0.002 -6.246 1.00 78.12 102 SER A CA 1
ATOM 782 C C . SER A 1 102 ? 19.953 0.781 -7.169 1.00 78.12 102 SER A C 1
ATOM 784 O O . SER A 1 102 ? 19.525 1.453 -8.112 1.00 78.12 102 SER A O 1
ATOM 786 N N . GLU A 1 103 ? 21.260 0.642 -6.941 1.00 79.88 103 GLU A N 1
ATOM 787 C CA . GLU A 1 103 ? 22.277 1.144 -7.873 1.00 79.88 103 GLU A CA 1
ATOM 788 C C . GLU A 1 103 ? 22.067 0.594 -9.288 1.00 79.88 103 GLU A C 1
ATOM 790 O O . GLU A 1 103 ? 22.337 1.287 -10.264 1.00 79.88 103 GLU A O 1
ATOM 795 N N . PHE A 1 104 ? 21.511 -0.617 -9.410 1.00 80.75 104 PHE A N 1
ATOM 796 C CA . PHE A 1 104 ? 21.156 -1.205 -10.695 1.00 80.75 104 PHE A CA 1
ATOM 797 C C . PHE A 1 104 ? 20.129 -0.352 -11.444 1.00 80.75 104 PHE A C 1
ATOM 799 O O . PHE A 1 104 ? 20.388 -0.001 -12.592 1.00 80.75 104 PHE A O 1
ATOM 806 N N . PHE A 1 105 ? 19.021 0.050 -10.813 1.00 82.12 105 PHE A N 1
ATOM 807 C CA . PHE A 1 105 ? 18.028 0.901 -11.476 1.00 82.12 105 PHE A CA 1
ATOM 808 C C . PHE A 1 105 ? 18.619 2.252 -11.896 1.00 82.12 105 PHE A C 1
ATOM 810 O O . PHE A 1 105 ? 18.394 2.695 -13.019 1.00 82.12 105 PHE A O 1
ATOM 817 N N . HIS A 1 106 ? 19.449 2.862 -11.046 1.00 83.31 106 HIS A N 1
ATOM 818 C CA . HIS A 1 106 ? 20.132 4.119 -11.372 1.00 83.31 106 HIS A CA 1
ATOM 819 C C . HIS A 1 106 ? 21.226 3.980 -12.441 1.00 83.31 106 HIS A C 1
ATOM 821 O O . HIS A 1 106 ? 21.538 4.958 -13.118 1.00 83.31 106 HIS A O 1
ATOM 827 N N . SER A 1 107 ? 21.805 2.788 -12.601 1.00 84.56 107 SER A N 1
ATOM 828 C CA . SER A 1 107 ? 22.798 2.500 -13.641 1.00 84.56 107 SER A CA 1
ATOM 829 C C . SER A 1 107 ? 22.181 2.327 -15.033 1.00 84.56 107 SER A C 1
ATOM 831 O O . SER A 1 107 ? 22.883 2.473 -16.036 1.00 84.56 107 SER A O 1
ATOM 833 N N . LEU A 1 108 ? 20.875 2.036 -15.115 1.00 84.56 108 LEU A N 1
ATOM 834 C CA . LEU A 1 108 ? 20.164 1.947 -16.387 1.00 84.56 108 LEU A CA 1
ATOM 835 C C . LEU A 1 108 ? 20.084 3.336 -17.027 1.00 84.56 108 LEU A C 1
ATOM 837 O O . LEU A 1 108 ? 19.774 4.330 -16.373 1.00 84.56 108 LEU A O 1
ATOM 841 N N . SER A 1 109 ? 20.318 3.408 -18.336 1.00 85.06 109 SER A N 1
ATOM 842 C CA . SER A 1 109 ? 20.234 4.658 -19.093 1.00 85.06 109 SER A CA 1
ATOM 843 C C . SER A 1 109 ? 19.482 4.464 -20.407 1.00 85.06 109 SER A C 1
ATOM 845 O O . SER A 1 109 ? 19.380 3.355 -20.932 1.00 85.06 109 SER A O 1
ATOM 847 N N . GLY A 1 110 ? 18.909 5.551 -20.927 1.00 86.94 110 GLY A N 1
ATOM 848 C CA . GLY A 1 110 ? 18.153 5.534 -22.179 1.00 86.94 110 GLY A CA 1
ATOM 849 C C . GLY A 1 110 ? 16.898 4.657 -22.112 1.00 86.94 110 GLY A C 1
ATOM 850 O O . GLY A 1 110 ? 16.117 4.737 -21.165 1.00 86.94 110 GLY A O 1
ATOM 851 N N . TRP A 1 111 ? 16.712 3.824 -23.135 1.00 85.12 111 TRP A N 1
ATOM 852 C CA . TRP A 1 111 ? 15.501 3.023 -23.336 1.00 85.12 111 TRP A CA 1
ATOM 853 C C . TRP A 1 111 ? 15.258 1.970 -22.252 1.00 85.12 111 TRP A C 1
ATOM 855 O O . TRP A 1 111 ? 14.110 1.762 -21.863 1.00 85.12 111 TRP A O 1
ATOM 865 N N . ASP A 1 112 ? 16.311 1.346 -21.720 1.00 85.19 112 ASP A N 1
ATOM 866 C CA . ASP A 1 112 ? 16.167 0.320 -20.681 1.00 85.19 112 ASP A CA 1
ATOM 867 C C . ASP A 1 112 ? 15.612 0.922 -19.381 1.00 85.19 112 ASP A C 1
ATOM 869 O O . ASP A 1 112 ? 14.734 0.339 -18.746 1.00 85.19 112 ASP A O 1
ATOM 873 N N . HIS A 1 113 ? 16.055 2.130 -19.018 1.00 86.44 113 HIS A N 1
ATOM 874 C CA . HIS A 1 113 ? 15.530 2.842 -17.852 1.00 86.44 113 HIS A CA 1
ATOM 875 C C . HIS A 1 113 ? 14.049 3.200 -18.031 1.00 86.44 113 HIS A C 1
ATOM 877 O O . HIS A 1 113 ? 13.245 3.003 -17.120 1.00 86.44 113 HIS A O 1
ATOM 883 N N . GLU A 1 114 ? 13.659 3.704 -19.204 1.00 87.31 114 GLU A N 1
ATOM 884 C CA . GLU A 1 114 ? 12.259 4.041 -19.488 1.00 87.31 114 GLU A CA 1
ATOM 885 C C . GLU A 1 114 ? 11.350 2.808 -19.478 1.00 87.31 114 GLU A C 1
ATOM 887 O O . GLU A 1 114 ? 10.265 2.860 -18.898 1.00 87.31 114 GLU A O 1
ATOM 892 N N . GLN A 1 115 ? 11.793 1.686 -20.048 1.00 88.12 115 GLN A N 1
ATOM 893 C CA . GLN A 1 115 ? 11.032 0.433 -20.046 1.00 88.12 115 GLN A CA 1
ATOM 894 C C . GLN A 1 115 ? 10.843 -0.116 -18.632 1.00 88.12 115 GLN A C 1
ATOM 896 O O . GLN A 1 115 ? 9.741 -0.531 -18.273 1.00 88.12 115 GLN A O 1
ATOM 901 N N . VAL A 1 116 ? 11.888 -0.087 -17.803 1.00 87.31 116 VAL A N 1
ATOM 902 C CA . VAL A 1 116 ? 11.794 -0.535 -16.408 1.00 87.31 116 VAL A CA 1
ATOM 903 C C . VAL A 1 116 ? 10.928 0.421 -15.582 1.00 87.31 116 VAL A C 1
ATOM 905 O O . VAL A 1 116 ? 10.103 -0.027 -14.788 1.00 87.31 116 VAL A O 1
ATOM 908 N N . LEU A 1 117 ? 11.019 1.733 -15.809 1.00 87.75 117 LEU A N 1
ATOM 909 C CA . LEU A 1 117 ? 10.129 2.707 -15.172 1.00 87.75 117 LEU A CA 1
ATOM 910 C C . LEU A 1 117 ? 8.658 2.474 -15.557 1.00 87.75 117 LEU A C 1
ATOM 912 O O . LEU A 1 117 ? 7.779 2.515 -14.691 1.00 87.75 117 LEU A O 1
ATOM 916 N N . GLN A 1 118 ? 8.380 2.210 -16.835 1.00 87.12 118 GLN A N 1
ATOM 917 C CA . GLN A 1 118 ? 7.034 1.886 -17.317 1.00 87.12 118 GLN A CA 1
ATOM 918 C C . GLN A 1 118 ? 6.522 0.569 -16.727 1.00 87.12 118 GLN A C 1
ATOM 920 O O . GLN A 1 118 ? 5.357 0.500 -16.336 1.00 87.12 118 GLN A O 1
ATOM 925 N N . LEU A 1 119 ? 7.389 -0.438 -16.590 1.00 89.38 119 LEU A N 1
ATOM 926 C CA . LEU A 1 119 ? 7.070 -1.715 -15.952 1.00 89.38 119 LEU A CA 1
ATOM 927 C C . LEU A 1 119 ? 6.590 -1.498 -14.512 1.00 89.38 119 LEU A C 1
ATOM 929 O O . LEU A 1 119 ? 5.506 -1.955 -14.148 1.00 89.38 119 LEU A O 1
ATOM 933 N N . TYR A 1 120 ? 7.364 -0.758 -13.711 1.00 88.12 120 TYR A N 1
ATOM 934 C CA . TYR A 1 120 ? 6.997 -0.450 -12.328 1.00 88.12 120 TYR A CA 1
ATOM 935 C C . TYR A 1 120 ? 5.729 0.389 -12.246 1.00 88.12 120 TYR A C 1
ATOM 937 O O . TYR A 1 120 ? 4.837 0.074 -11.460 1.00 88.12 120 TYR A O 1
ATOM 945 N N . THR A 1 121 ? 5.622 1.428 -13.075 1.00 87.69 121 THR A N 1
ATOM 946 C CA . THR A 1 121 ? 4.439 2.297 -13.101 1.00 87.69 121 THR A CA 1
ATOM 947 C C . THR A 1 121 ? 3.183 1.483 -13.405 1.00 87.69 121 THR A C 1
ATOM 949 O O . THR A 1 121 ? 2.211 1.569 -12.659 1.00 87.69 121 THR A O 1
ATOM 952 N N . GLY A 1 122 ? 3.223 0.624 -14.430 1.00 88.00 122 GLY A N 1
ATOM 953 C CA . GLY A 1 122 ? 2.111 -0.252 -14.790 1.00 88.00 122 GLY A CA 1
ATOM 954 C C . GLY A 1 122 ? 1.737 -1.222 -13.670 1.00 88.00 122 GLY A C 1
ATOM 955 O O . GLY A 1 122 ? 0.557 -1.356 -13.343 1.00 88.00 122 GLY A O 1
ATOM 956 N N . ALA A 1 123 ? 2.717 -1.856 -13.025 1.00 88.81 123 ALA A N 1
ATOM 957 C CA . ALA A 1 123 ? 2.454 -2.763 -11.910 1.00 88.81 123 ALA A CA 1
ATOM 958 C C . ALA A 1 123 ? 1.827 -2.043 -10.701 1.00 88.81 123 ALA A C 1
ATOM 960 O O . ALA A 1 123 ? 0.852 -2.536 -10.130 1.00 88.81 123 ALA A O 1
ATOM 961 N N . PHE A 1 124 ? 2.314 -0.849 -10.343 1.00 88.88 124 PHE A N 1
ATOM 962 C CA . PHE A 1 124 ? 1.728 -0.045 -9.266 1.00 88.88 124 PHE A CA 1
ATOM 963 C C . PHE A 1 124 ? 0.308 0.426 -9.589 1.00 88.88 124 PHE A C 1
ATOM 965 O O . PHE A 1 124 ? -0.539 0.448 -8.697 1.00 88.88 124 PHE A O 1
ATOM 972 N N . THR A 1 125 ? -0.002 0.748 -10.847 1.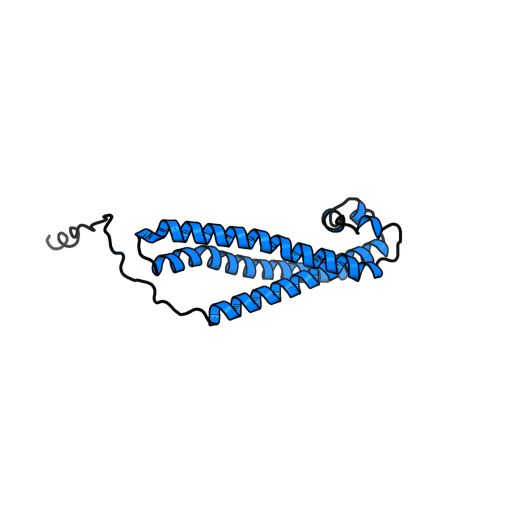00 89.75 125 THR A N 1
ATOM 973 C CA . THR A 1 125 ? -1.372 1.092 -11.257 1.00 89.75 125 THR A CA 1
ATOM 974 C C . THR A 1 125 ? -2.363 -0.043 -10.966 1.00 89.75 125 THR A C 1
ATOM 976 O O . THR A 1 125 ? -3.466 0.223 -10.493 1.00 89.75 125 THR A O 1
ATOM 979 N N . HIS A 1 126 ? -1.970 -1.308 -11.146 1.00 90.50 126 HIS A N 1
ATOM 980 C CA . HIS A 1 126 ? -2.835 -2.449 -10.819 1.00 90.50 126 HIS A CA 1
ATOM 981 C C . HIS A 1 126 ? -3.084 -2.592 -9.312 1.00 90.50 126 HIS A C 1
ATOM 983 O O . HIS A 1 126 ? -4.194 -2.939 -8.905 1.00 90.50 126 HIS A O 1
ATOM 989 N N . ILE A 1 127 ? -2.096 -2.256 -8.474 1.00 91.88 127 ILE A N 1
ATOM 990 C CA . ILE A 1 127 ? -2.292 -2.186 -7.017 1.00 91.88 127 ILE A CA 1
ATOM 991 C C . ILE A 1 127 ? -3.368 -1.151 -6.677 1.00 91.88 127 ILE A C 1
ATOM 993 O O . ILE A 1 127 ? -4.247 -1.433 -5.863 1.00 91.88 127 ILE A O 1
ATOM 997 N N . TRP A 1 128 ? -3.340 0.021 -7.320 1.00 89.50 128 TRP A N 1
ATOM 998 C CA . TRP A 1 128 ? -4.346 1.064 -7.104 1.00 89.50 128 TRP A CA 1
ATOM 999 C C . TRP A 1 128 ? -5.756 0.612 -7.486 1.00 89.50 128 TRP A C 1
ATOM 1001 O O . TRP A 1 128 ? -6.692 0.881 -6.736 1.00 89.50 128 TRP A O 1
ATOM 1011 N N . TYR A 1 129 ? -5.927 -0.123 -8.588 1.00 90.62 129 TYR A N 1
ATOM 1012 C CA . TYR A 1 129 ? -7.232 -0.702 -8.931 1.00 90.62 129 TYR A CA 1
ATOM 1013 C C . TYR A 1 129 ? -7.716 -1.706 -7.885 1.00 90.62 129 TYR A C 1
ATOM 1015 O O . TYR A 1 129 ? -8.883 -1.663 -7.493 1.00 90.62 129 TYR A O 1
ATOM 1023 N N . GLY A 1 130 ? -6.817 -2.553 -7.374 1.00 91.44 130 GLY A N 1
ATOM 1024 C CA . GLY A 1 130 ? -7.123 -3.440 -6.252 1.00 91.44 130 GLY A CA 1
ATOM 1025 C C . GLY A 1 130 ? -7.580 -2.659 -5.017 1.00 91.44 130 GLY A C 1
ATOM 1026 O O . GLY A 1 130 ? -8.637 -2.950 -4.458 1.00 91.44 130 GLY A O 1
ATOM 1027 N N . ALA A 1 131 ? -6.835 -1.620 -4.634 1.00 89.25 131 ALA A N 1
ATOM 1028 C CA . ALA A 1 131 ? -7.161 -0.766 -3.492 1.00 89.25 131 ALA A CA 1
ATOM 1029 C C . ALA A 1 131 ? -8.528 -0.077 -3.641 1.00 89.25 131 ALA A C 1
ATOM 1031 O O . ALA A 1 131 ? -9.304 -0.054 -2.687 1.00 89.25 131 ALA A O 1
ATOM 1032 N N . ILE A 1 132 ? -8.858 0.425 -4.837 1.00 91.25 132 ILE A N 1
ATOM 1033 C CA . ILE A 1 132 ? -10.178 1.003 -5.135 1.00 91.25 132 ILE A CA 1
ATOM 1034 C C . ILE A 1 132 ? -11.279 -0.052 -4.970 1.00 91.25 132 ILE A C 1
ATOM 1036 O O . ILE A 1 132 ? -12.311 0.243 -4.372 1.00 91.25 132 ILE A O 1
ATOM 1040 N N . GLY A 1 133 ? -11.057 -1.286 -5.432 1.00 93.56 133 GLY A N 1
ATOM 1041 C CA . GLY A 1 133 ? -11.996 -2.394 -5.238 1.00 93.56 133 GLY A CA 1
ATOM 1042 C C . GLY A 1 133 ? -12.294 -2.662 -3.759 1.00 93.56 133 GLY A C 1
ATOM 1043 O O . GLY A 1 133 ? -13.457 -2.711 -3.363 1.00 93.56 133 GLY A O 1
ATOM 1044 N N . PHE A 1 134 ? -11.259 -2.752 -2.919 1.00 91.12 134 PHE A N 1
ATOM 1045 C CA . PHE A 1 134 ? -11.436 -2.916 -1.470 1.00 91.12 134 PHE A CA 1
ATOM 1046 C C . PHE A 1 134 ? -12.093 -1.701 -0.809 1.00 91.12 134 PHE A C 1
ATOM 1048 O O . PHE A 1 134 ? -12.942 -1.876 0.063 1.00 91.12 134 PHE A O 1
ATOM 1055 N N . ALA A 1 135 ? -11.757 -0.482 -1.234 1.00 89.38 135 ALA A N 1
ATOM 1056 C CA . ALA A 1 135 ? -12.381 0.735 -0.722 1.00 89.38 135 ALA A CA 1
ATOM 1057 C C . ALA A 1 135 ? -13.881 0.789 -1.051 1.00 89.38 135 ALA A C 1
ATOM 1059 O O . ALA A 1 135 ? -14.686 1.153 -0.193 1.00 89.38 135 ALA A O 1
ATOM 1060 N N . LEU A 1 136 ? -14.273 0.379 -2.261 1.00 92.62 136 LEU A N 1
ATOM 1061 C CA . LEU A 1 136 ? -15.677 0.269 -2.655 1.00 92.62 136 LEU A CA 1
ATOM 1062 C C . LEU A 1 136 ? -16.404 -0.790 -1.829 1.00 92.62 136 LEU A C 1
ATOM 1064 O O . LEU A 1 136 ? -17.479 -0.509 -1.311 1.00 92.62 136 LEU A O 1
ATOM 1068 N N . LEU A 1 137 ? -15.813 -1.973 -1.647 1.00 92.38 137 LEU A N 1
ATOM 1069 C CA . LEU A 1 137 ? -16.399 -3.022 -0.809 1.00 92.38 137 LEU A CA 1
ATOM 1070 C C . LEU A 1 137 ? -16.577 -2.562 0.642 1.00 92.38 137 LEU A C 1
ATOM 1072 O O . LEU A 1 137 ? -17.649 -2.753 1.210 1.00 92.38 137 LEU A O 1
ATOM 1076 N N . ALA A 1 138 ? -15.569 -1.906 1.221 1.00 87.50 138 ALA A N 1
ATOM 1077 C CA . ALA A 1 138 ? -15.658 -1.338 2.563 1.00 87.50 138 ALA A CA 1
ATOM 1078 C C . ALA A 1 138 ? -16.767 -0.278 2.647 1.00 87.50 138 ALA A C 1
ATOM 1080 O O . ALA A 1 138 ? -17.583 -0.312 3.562 1.00 87.50 138 ALA A O 1
ATOM 1081 N N . THR A 1 139 ? -16.850 0.610 1.654 1.00 88.81 139 THR A N 1
ATOM 1082 C CA . THR A 1 139 ? -17.890 1.648 1.580 1.00 88.81 139 THR A CA 1
ATOM 1083 C C . THR A 1 139 ? -19.289 1.049 1.436 1.00 88.81 139 THR A C 1
ATOM 1085 O O . THR A 1 139 ? -20.229 1.515 2.064 1.00 88.81 139 THR A O 1
ATOM 1088 N N . LEU A 1 140 ? -19.459 -0.005 0.638 1.00 92.12 140 LEU A N 1
ATOM 1089 C CA . LEU A 1 140 ? -20.743 -0.701 0.531 1.00 92.12 140 LEU A CA 1
ATOM 1090 C C . LEU A 1 140 ? -21.099 -1.415 1.838 1.00 92.12 140 LEU A C 1
ATOM 1092 O O . LEU A 1 140 ? -22.259 -1.409 2.242 1.00 92.12 140 LEU A O 1
ATOM 1096 N N . SER A 1 141 ? -20.108 -1.984 2.526 1.00 86.44 141 SER A N 1
ATOM 1097 C CA . SER A 1 141 ? -20.315 -2.648 3.812 1.00 86.44 141 SER A CA 1
ATOM 1098 C C . SER A 1 141 ? -20.794 -1.680 4.897 1.00 86.44 141 SER A C 1
ATOM 1100 O O . SER A 1 141 ? -21.658 -2.056 5.686 1.00 86.44 141 SER A O 1
ATOM 1102 N N . THR A 1 142 ? -20.303 -0.435 4.927 1.00 83.94 142 THR A N 1
ATOM 1103 C CA . THR A 1 142 ? -20.765 0.572 5.904 1.00 83.94 142 THR A CA 1
ATOM 1104 C C . THR A 1 142 ? -22.193 1.046 5.638 1.00 83.94 142 THR A C 1
ATOM 1106 O O . THR A 1 142 ? -22.889 1.437 6.570 1.00 83.94 142 THR A O 1
ATOM 1109 N N . LEU A 1 143 ? -22.681 0.974 4.394 1.00 84.25 143 LEU A N 1
ATOM 1110 C CA . LEU A 1 143 ? -24.083 1.286 4.078 1.00 84.25 143 LEU A CA 1
ATOM 1111 C C . LEU A 1 143 ? -25.062 0.219 4.590 1.00 84.25 143 LEU A C 1
ATOM 1113 O O . LEU A 1 143 ? -26.228 0.528 4.829 1.00 84.25 143 LEU A O 1
ATOM 1117 N N . ILE A 1 144 ? -24.599 -1.024 4.745 1.00 83.44 144 ILE A N 1
ATOM 1118 C CA . ILE A 1 144 ? -25.393 -2.150 5.262 1.00 83.44 144 ILE A CA 1
ATOM 1119 C C . ILE A 1 144 ? -25.392 -2.160 6.802 1.00 83.44 144 ILE A C 1
ATOM 1121 O O . ILE A 1 144 ? -26.269 -2.763 7.424 1.00 83.44 144 ILE A O 1
ATOM 1125 N N . GLU A 1 145 ? -24.431 -1.479 7.430 1.00 74.38 145 GLU A N 1
ATOM 1126 C CA . GLU A 1 145 ? -24.285 -1.438 8.880 1.00 74.38 145 GLU A CA 1
ATOM 1127 C C . GLU A 1 145 ? -25.510 -0.799 9.556 1.00 74.38 145 GLU A C 1
ATOM 1129 O O . GLU A 1 145 ? -25.972 0.295 9.218 1.00 74.38 145 GLU A O 1
ATOM 1134 N N . LYS A 1 146 ? -26.067 -1.508 10.543 1.00 62.69 146 LYS A N 1
ATOM 1135 C CA . LYS A 1 146 ? -27.233 -1.045 11.294 1.00 62.69 146 LYS A CA 1
ATOM 1136 C C . LYS A 1 146 ? -26.822 0.142 12.166 1.00 62.69 146 LYS A C 1
ATOM 1138 O O . LYS A 1 146 ? -25.926 0.014 12.992 1.00 62.69 146 LYS A O 1
ATOM 1143 N N . ARG A 1 147 ? -27.510 1.283 12.041 1.00 59.56 147 ARG A N 1
ATOM 1144 C CA . ARG A 1 147 ? -27.309 2.428 12.948 1.00 59.56 147 ARG A CA 1
ATOM 1145 C C . ARG A 1 147 ? -27.744 2.048 14.361 1.00 59.56 147 ARG A C 1
ATOM 1147 O O . ARG A 1 147 ? -28.940 1.976 14.642 1.00 59.56 147 ARG A O 1
ATOM 1154 N N . ILE A 1 148 ? -26.777 1.807 15.236 1.00 59.97 148 ILE A N 1
ATOM 1155 C CA . ILE A 1 148 ? -27.007 1.627 16.668 1.00 59.97 148 ILE A CA 1
ATOM 1156 C C . ILE A 1 148 ? -26.923 3.022 17.309 1.00 59.97 148 ILE A C 1
ATOM 1158 O O . ILE A 1 148 ? -25.911 3.702 17.122 1.00 59.97 148 ILE A O 1
ATOM 1162 N N . PRO A 1 149 ? -27.972 3.506 17.999 1.00 54.44 149 PRO A N 1
ATOM 1163 C CA . PRO A 1 149 ? -27.891 4.770 18.720 1.00 54.44 149 PRO A CA 1
ATOM 1164 C C . PRO A 1 149 ? -26.834 4.660 19.827 1.00 54.44 149 PRO A C 1
ATOM 1166 O O . PRO A 1 149 ? -26.807 3.671 20.558 1.00 54.44 149 PRO A O 1
ATOM 1169 N N . LEU A 1 150 ? -25.960 5.667 19.932 1.00 51.19 150 LEU A N 1
ATOM 1170 C CA . LEU A 1 150 ? -24.948 5.743 20.988 1.00 51.19 150 LEU A CA 1
ATOM 1171 C C . LEU A 1 150 ? -25.633 5.685 22.360 1.00 51.19 150 LEU A C 1
ATOM 1173 O O . LEU A 1 150 ? -26.531 6.480 22.640 1.00 51.19 150 LEU A O 1
ATOM 1177 N N . ARG A 1 151 ? -25.195 4.757 23.212 1.00 48.47 151 ARG A N 1
ATOM 1178 C CA . ARG A 1 151 ? -25.663 4.621 24.593 1.00 48.47 151 ARG A CA 1
ATOM 1179 C C . ARG A 1 151 ? -25.274 5.871 25.393 1.00 48.47 151 ARG A C 1
ATOM 1181 O O . ARG A 1 151 ? -24.095 6.185 25.515 1.00 48.47 151 ARG A O 1
ATOM 1188 N N . THR A 1 152 ? -26.269 6.582 25.918 1.00 52.41 152 THR A N 1
ATOM 1189 C CA . THR A 1 152 ? -26.108 7.826 26.696 1.00 52.41 152 THR A CA 1
ATOM 1190 C C . THR A 1 152 ? -25.937 7.603 28.201 1.00 52.41 152 THR A C 1
ATOM 1192 O O . THR A 1 152 ? -25.671 8.561 28.921 1.00 52.41 152 THR A O 1
ATOM 1195 N N . GLU A 1 153 ? -26.068 6.364 28.682 1.00 42.41 153 GLU A N 1
ATOM 1196 C CA . GLU A 1 153 ? -26.007 6.028 30.108 1.00 42.41 153 GLU A CA 1
ATOM 1197 C C . GLU A 1 153 ? -24.863 5.048 30.400 1.00 42.41 153 GLU A C 1
ATOM 1199 O O . GLU A 1 153 ? -24.864 3.900 29.936 1.00 42.41 153 GLU A O 1
ATOM 1204 N N . VAL A 1 154 ? -23.889 5.531 31.176 1.00 46.88 154 VAL A N 1
ATOM 1205 C CA . VAL A 1 154 ? -22.834 4.740 31.824 1.00 46.88 154 VAL A CA 1
ATOM 1206 C C . VAL A 1 154 ? -23.429 4.169 33.109 1.00 46.88 154 VAL A C 1
ATOM 1208 O O . VAL A 1 154 ? -23.959 4.928 33.919 1.00 46.88 154 VAL A O 1
ATOM 1211 N N . ASN A 1 155 ? -23.379 2.849 33.288 1.00 44.28 155 ASN A N 1
ATOM 1212 C CA . ASN A 1 155 ? -23.900 2.200 34.488 1.00 44.28 155 ASN A CA 1
ATOM 1213 C C . ASN A 1 155 ? -22.727 2.006 35.451 1.00 44.28 155 ASN A C 1
ATOM 1215 O O . ASN A 1 155 ? -22.016 1.011 35.378 1.00 44.28 155 ASN A O 1
ATOM 1219 N N . THR A 1 156 ? -22.478 3.007 36.295 1.00 43.50 156 THR A N 1
ATOM 1220 C CA . THR A 1 156 ? -21.331 3.040 37.206 1.00 43.50 156 THR A CA 1
ATOM 1221 C C . THR A 1 156 ? -21.487 2.009 38.326 1.00 43.50 156 THR A C 1
ATOM 1223 O O . THR A 1 156 ? -21.991 2.334 39.399 1.00 43.50 156 THR A O 1
ATOM 1226 N N . GLU A 1 157 ? -21.025 0.777 38.106 1.00 49.50 157 GLU A N 1
ATOM 1227 C CA . GLU A 1 157 ? -20.702 -0.152 39.205 1.00 49.50 157 GLU A CA 1
ATOM 1228 C C . GLU A 1 157 ? -19.274 0.085 39.742 1.00 49.50 157 GLU A C 1
ATOM 1230 O O . GLU A 1 157 ? -18.943 -0.318 40.854 1.00 49.50 157 GLU A O 1
ATOM 1235 N N . TYR A 1 158 ? -18.445 0.850 39.019 1.00 54.81 158 TYR A N 1
ATOM 1236 C CA . TYR A 1 158 ? -17.160 1.355 39.508 1.00 54.81 158 TYR A CA 1
ATOM 1237 C C . TYR A 1 158 ? -17.183 2.886 39.568 1.00 54.81 158 TYR A C 1
ATOM 1239 O O . TYR A 1 158 ? -17.244 3.579 38.554 1.00 54.81 158 TYR A O 1
ATOM 1247 N N . GLY A 1 159 ? -17.229 3.387 40.805 1.00 43.75 159 GLY A N 1
ATOM 1248 C CA . GLY A 1 159 ? -17.667 4.728 41.170 1.00 43.75 159 GLY A CA 1
ATOM 1249 C C . GLY A 1 159 ? -16.848 5.894 40.622 1.00 43.75 159 GLY A C 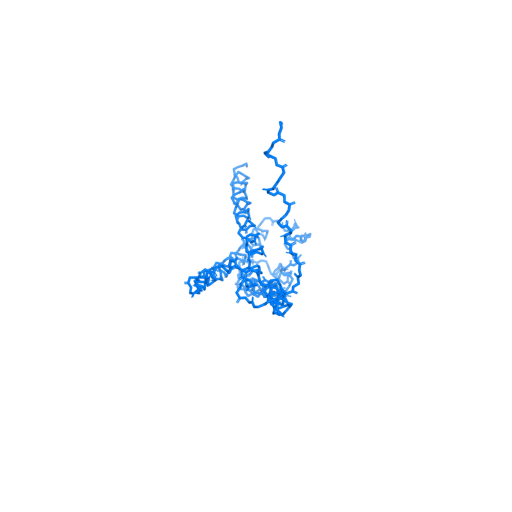1
ATOM 1250 O O . GLY A 1 159 ? -15.634 5.970 40.792 1.00 43.75 159 GLY A O 1
ATOM 1251 N N . ILE A 1 160 ? -17.577 6.874 40.093 1.00 41.66 160 ILE A N 1
ATOM 1252 C CA . ILE A 1 160 ? -17.391 8.277 40.461 1.00 41.66 160 ILE A CA 1
ATOM 1253 C C . ILE A 1 160 ? -18.792 8.806 40.775 1.00 41.66 160 ILE A C 1
ATOM 1255 O O . ILE A 1 160 ? -19.540 9.186 39.874 1.00 41.66 160 ILE A O 1
ATOM 1259 N N . GLU A 1 161 ? -19.165 8.794 42.053 1.00 43.81 161 GLU A N 1
ATOM 1260 C CA . GLU A 1 161 ? -20.267 9.627 42.526 1.00 43.81 161 GLU A CA 1
ATOM 1261 C C . GLU A 1 161 ? -19.825 11.082 42.337 1.00 43.81 161 GLU A C 1
ATOM 1263 O O . GLU A 1 161 ? -18.801 11.514 42.869 1.00 43.81 161 GLU A O 1
ATOM 1268 N N . ARG A 1 162 ? -20.549 11.843 41.511 1.00 44.09 162 ARG A N 1
ATOM 1269 C CA . ARG A 1 162 ? -20.436 13.299 41.563 1.00 44.09 162 ARG A CA 1
ATOM 1270 C C . ARG A 1 162 ? -21.184 13.731 42.812 1.00 44.09 162 ARG A C 1
ATOM 1272 O O . ARG A 1 162 ? -22.410 13.707 42.812 1.00 44.09 162 ARG A O 1
ATOM 1279 N N . ASP A 1 163 ? -20.444 14.101 43.850 1.00 40.78 163 ASP A N 1
ATOM 1280 C CA . ASP A 1 163 ? -21.018 14.767 45.010 1.00 40.78 163 ASP A CA 1
ATOM 1281 C C . ASP A 1 163 ? -21.730 16.046 44.545 1.00 40.78 163 ASP A C 1
ATOM 1283 O O . ASP A 1 163 ? -21.106 17.016 44.111 1.00 40.78 163 ASP A O 1
ATOM 1287 N N . GLU A 1 164 ? -23.059 16.052 44.638 1.00 46.78 164 GLU A N 1
ATOM 1288 C CA . GLU A 1 164 ? -23.894 17.251 44.551 1.00 46.78 164 GLU A CA 1
ATOM 1289 C C . GLU A 1 164 ? -23.681 18.123 45.798 1.00 46.78 164 GLU A C 1
ATOM 1291 O O . GLU A 1 164 ? -24.553 18.281 46.653 1.00 46.78 164 GLU A O 1
ATOM 1296 N N . LYS A 1 165 ? -22.489 18.706 45.920 1.00 42.47 165 LYS A N 1
ATOM 1297 C CA . LYS A 1 165 ? -22.189 19.767 46.882 1.00 42.47 165 LYS A CA 1
ATOM 1298 C C . LYS A 1 165 ? -21.318 20.838 46.244 1.00 42.47 165 LYS A C 1
ATOM 1300 O O . LYS A 1 165 ? -20.219 21.072 46.702 1.00 42.47 165 LYS A O 1
ATOM 1305 N N . ASP A 1 166 ? -21.840 21.496 45.212 1.00 43.66 166 ASP A N 1
ATOM 1306 C CA . ASP A 1 166 ? -21.356 22.823 44.789 1.00 43.66 166 ASP A CA 1
ATOM 1307 C C . ASP A 1 166 ? -22.457 23.677 44.120 1.00 43.66 166 ASP A C 1
ATOM 1309 O O . ASP A 1 166 ? -22.188 24.627 43.394 1.00 43.66 166 ASP A O 1
ATOM 1313 N N . ALA A 1 167 ? -23.735 23.381 44.395 1.00 42.19 167 ALA A N 1
ATOM 1314 C CA . ALA A 1 167 ? -24.878 24.176 43.921 1.00 42.19 167 ALA A CA 1
ATOM 1315 C C . ALA A 1 167 ? -25.616 24.929 45.051 1.00 42.19 167 ALA A C 1
ATOM 1317 O O . ALA A 1 167 ? -26.765 25.328 44.880 1.00 42.19 167 ALA A O 1
ATOM 1318 N N . GLY A 1 168 ? -24.987 25.098 46.223 1.00 41.19 168 GLY A N 1
ATOM 1319 C CA . GLY A 1 168 ? -25.674 25.566 47.436 1.00 41.19 168 GLY A CA 1
ATOM 1320 C C . GLY A 1 168 ? -25.003 26.675 48.247 1.00 41.19 168 GLY A C 1
ATOM 1321 O O . GLY A 1 168 ? -25.497 26.968 49.331 1.00 41.19 168 GLY A O 1
ATOM 1322 N N . VAL A 1 169 ? -23.905 27.289 47.788 1.00 46.38 169 VAL A N 1
ATOM 1323 C CA . VAL A 1 169 ? -23.240 28.382 48.530 1.00 46.38 169 VAL A CA 1
ATOM 1324 C C . VAL A 1 169 ? -22.736 29.472 47.579 1.00 46.38 169 VAL A C 1
ATOM 1326 O O . VAL A 1 169 ? -21.547 29.741 47.506 1.00 46.38 169 VAL A O 1
ATOM 1329 N N . GLU A 1 170 ? -23.635 30.118 46.834 1.00 45.22 170 GLU A N 1
ATOM 1330 C CA . GLU A 1 170 ? -23.346 31.455 46.280 1.00 45.22 170 GLU A CA 1
ATOM 1331 C C . GLU A 1 170 ? -24.617 32.295 46.055 1.00 45.22 170 GLU A C 1
ATOM 1333 O O . GLU A 1 170 ? -24.779 33.013 45.075 1.00 45.22 170 GLU A O 1
ATOM 1338 N N . THR A 1 171 ? -25.547 32.232 47.009 1.00 45.38 171 THR A N 1
ATOM 1339 C CA . THR A 1 171 ? -26.536 33.298 47.211 1.00 45.38 171 THR A CA 1
ATOM 1340 C C . THR A 1 171 ? -26.655 33.567 48.705 1.00 45.38 171 THR A C 1
ATOM 1342 O O . THR A 1 171 ? 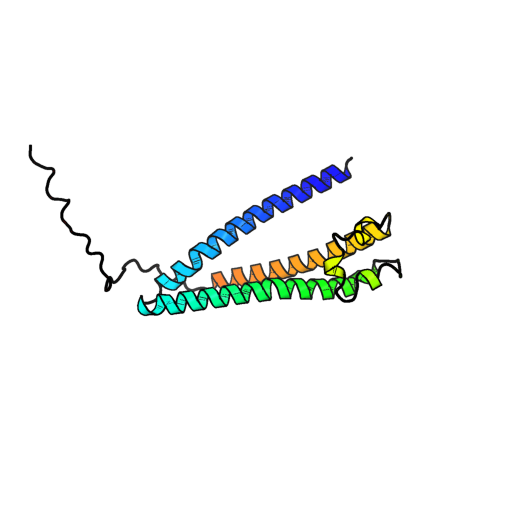-27.407 32.867 49.376 1.00 45.38 171 THR A O 1
ATOM 1345 N N . MET A 1 172 ? -25.868 34.524 49.212 1.00 37.97 172 MET A N 1
ATOM 1346 C CA . MET A 1 172 ? -26.159 35.441 50.337 1.00 37.97 172 MET A CA 1
ATOM 1347 C C . MET A 1 172 ? -24.855 35.986 50.949 1.00 37.97 172 MET A C 1
ATOM 1349 O O . MET A 1 172 ? -24.326 35.415 51.902 1.00 37.97 172 MET A O 1
ATOM 1353 N N . ASN A 1 173 ? -24.344 37.087 50.386 1.00 40.44 173 ASN A N 1
ATOM 1354 C CA . ASN A 1 173 ? -24.018 38.341 51.090 1.00 40.44 173 ASN A CA 1
ATOM 1355 C C . ASN A 1 173 ? -23.431 39.372 50.125 1.00 40.44 173 ASN A C 1
ATOM 1357 O O . ASN A 1 173 ? -22.454 39.032 49.426 1.00 40.44 173 ASN A O 1
#

Sequence (173 aa):
MLARLFTNRTAAVGFLLQIFVAIGLGFLITTVLPAIQSSLPESDVAFSTGTHAFLRSYGFIWGFLIPNLIFNINISDIMKIVGNAEVRPRILNGAAYSQPNSEFFHSLSGWDHEQVLQLYTGAFTHIWYGAIGFALLATLSTLIEKRIPLRTEVNTEYGIERDEKDAGVETMN

pLDDT: mean 77.56, std 17.09, range [31.8, 94.25]

Radius of gyration: 26.53 Å; chains: 1; bounding box: 51×52×76 Å

Organism: NCBI:txid97972

Secondary structure (DSSP, 8-state):
-HHHHHHHHHHHHHHHHHHHHHHHHHHHHHHHHHHHHHTS-GGGHHHHHHHHHHHHHHHHHHHHHHHHHHHHHHHHHHGGG---TTTHHHHTTTGGGTSTTSHHHHH--THHHHHHHHHHHHHHHHHHHHHHHHHHHHHHHHHHS--PPPP-----SS-------SSSSSS--